Protein AF-D0NW78-F1 (afdb_monomer)

Foldseek 3Di:
DDDDALVLLVLLQVQLVVLVVCVVVVVPPPPDDSLVVSCVVSVHDSVSSVVSNVCCVVPNSVSSCDPPPPPDDPPPDPVVVVVVVVVVVVVVVVVVVVVPPDDDDD

Mean predicted aligned error: 15.48 Å

pLDDT: mean 79.52, std 13.97, range [49.81, 95.12]

Radius of gyration: 29.62 Å; Cα contacts (8 Å, |Δi|>4): 49; chains: 1; bounding box: 50×22×96 Å

Structure (mmCIF, N/CA/C/O backbone):
data_AF-D0NW78-F1
#
_entry.id   AF-D0NW78-F1
#
loop_
_atom_site.group_PDB
_atom_site.id
_atom_site.type_symbol
_atom_site.label_atom_id
_atom_site.label_alt_id
_atom_site.label_comp_id
_atom_site.label_asym_id
_atom_site.label_entity_id
_atom_site.label_seq_id
_atom_site.pdbx_PDB_ins_code
_atom_site.Cartn_x
_atom_site.Cartn_y
_atom_site.Cartn_z
_atom_site.occupancy
_atom_site.B_iso_or_equiv
_atom_site.auth_seq_id
_atom_site.auth_comp_id
_atom_site.auth_asym_id
_atom_site.auth_atom_id
_atom_site.pdbx_PDB_model_num
ATOM 1 N N . MET A 1 1 ? -4.305 -5.693 -13.544 1.00 50.19 1 MET A N 1
ATOM 2 C CA . MET A 1 1 ? -3.850 -5.010 -12.313 1.00 50.19 1 MET A CA 1
ATOM 3 C C . MET A 1 1 ? -3.104 -3.758 -12.741 1.00 50.19 1 MET A C 1
ATOM 5 O O . MET A 1 1 ? -2.092 -3.895 -13.415 1.00 50.19 1 MET A O 1
ATOM 9 N N . ALA A 1 2 ? -3.636 -2.565 -12.466 1.00 58.59 2 ALA A N 1
ATOM 10 C CA . ALA A 1 2 ? -2.949 -1.318 -12.805 1.00 58.59 2 ALA A CA 1
ATOM 11 C C . ALA A 1 2 ? -1.620 -1.248 -12.038 1.00 58.59 2 ALA A C 1
ATOM 13 O O . ALA A 1 2 ? -1.592 -1.461 -10.824 1.00 58.59 2 ALA A O 1
ATOM 14 N N . HIS A 1 3 ? -0.520 -1.003 -12.746 1.00 66.94 3 HIS A N 1
ATOM 15 C CA . HIS A 1 3 ? 0.788 -0.856 -12.125 1.00 66.94 3 HIS A CA 1
ATOM 16 C C . HIS A 1 3 ? 0.820 0.483 -11.381 1.00 66.94 3 HIS A C 1
ATOM 18 O O . HIS A 1 3 ? 0.819 1.537 -12.011 1.00 66.94 3 HIS A O 1
ATOM 24 N N . ARG A 1 4 ? 0.814 0.445 -10.045 1.00 79.12 4 ARG A N 1
ATOM 25 C CA . ARG A 1 4 ? 0.950 1.651 -9.219 1.00 79.12 4 ARG A CA 1
ATOM 26 C C . ARG A 1 4 ? 2.387 2.152 -9.254 1.00 79.12 4 ARG A C 1
ATOM 28 O O . ARG A 1 4 ? 3.329 1.355 -9.245 1.00 79.12 4 ARG A O 1
ATOM 35 N N . THR A 1 5 ? 2.536 3.464 -9.313 1.00 85.69 5 THR A N 1
ATOM 36 C CA . THR A 1 5 ? 3.829 4.147 -9.261 1.00 85.69 5 THR A CA 1
ATOM 37 C C . THR A 1 5 ? 4.516 3.892 -7.919 1.00 85.69 5 THR A C 1
ATOM 39 O O . THR A 1 5 ? 3.862 3.582 -6.920 1.00 85.69 5 THR A O 1
ATOM 42 N N . SER A 1 6 ? 5.842 4.032 -7.879 1.00 85.38 6 SER A N 1
ATOM 43 C CA . SER A 1 6 ? 6.621 3.933 -6.638 1.00 85.38 6 SER A CA 1
ATOM 44 C C . SER A 1 6 ? 6.077 4.896 -5.577 1.00 85.38 6 SER A C 1
ATOM 46 O O . SER A 1 6 ? 5.848 4.502 -4.439 1.00 85.38 6 SER A O 1
ATOM 48 N N . GLN A 1 7 ? 5.736 6.121 -5.9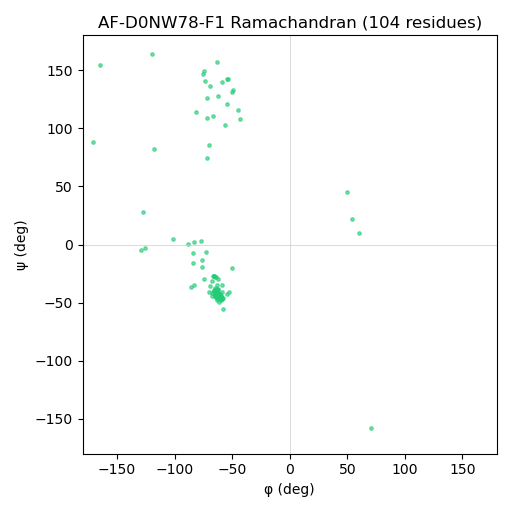86 1.00 86.69 7 GLN A N 1
ATOM 49 C CA . GLN A 1 7 ? 5.178 7.154 -5.114 1.00 86.69 7 GLN A CA 1
ATOM 50 C C . GLN A 1 7 ? 3.828 6.761 -4.491 1.00 86.69 7 GLN A C 1
ATOM 52 O O . GLN A 1 7 ? 3.620 6.968 -3.299 1.00 86.69 7 GLN A O 1
ATOM 57 N N . GLU A 1 8 ? 2.916 6.153 -5.255 1.00 90.00 8 GLU A N 1
ATOM 58 C CA . GLU A 1 8 ? 1.638 5.673 -4.707 1.00 90.00 8 GLU A CA 1
ATOM 59 C C . GLU A 1 8 ? 1.841 4.549 -3.684 1.00 90.00 8 GLU A C 1
ATOM 61 O O . GLU A 1 8 ? 1.161 4.508 -2.658 1.00 90.00 8 GLU A O 1
ATOM 66 N N . LYS A 1 9 ? 2.789 3.637 -3.935 1.00 91.88 9 LYS A N 1
ATOM 67 C CA . LYS A 1 9 ? 3.108 2.560 -2.988 1.00 91.88 9 LYS A CA 1
ATOM 68 C C . LYS A 1 9 ? 3.709 3.116 -1.695 1.00 91.88 9 LYS A C 1
ATOM 70 O O . LYS A 1 9 ? 3.319 2.680 -0.615 1.00 91.88 9 LYS A O 1
ATOM 75 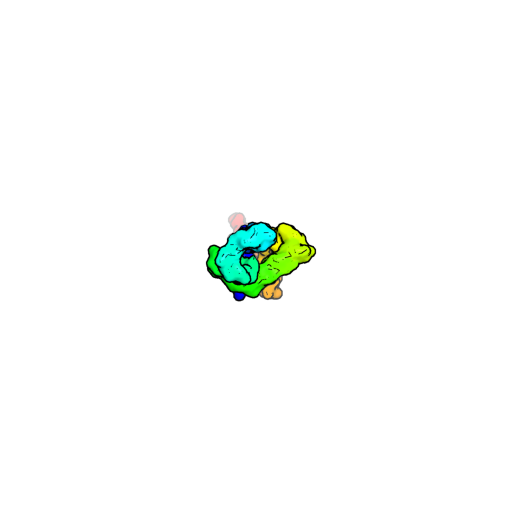N N . LEU A 1 10 ? 4.594 4.107 -1.799 1.00 92.12 10 LEU A N 1
ATOM 76 C CA . LEU A 1 10 ? 5.152 4.820 -0.647 1.00 92.12 10 LEU A CA 1
ATOM 77 C C . LEU A 1 10 ? 4.062 5.497 0.180 1.00 92.12 10 LEU A C 1
ATOM 79 O O . LEU A 1 10 ? 4.035 5.368 1.403 1.00 92.12 10 LEU A O 1
ATOM 83 N N . LEU A 1 11 ? 3.113 6.162 -0.482 1.00 93.88 11 LEU A N 1
ATOM 84 C CA . LEU A 1 11 ? 1.992 6.810 0.193 1.00 93.88 11 LEU A CA 1
ATOM 85 C C . LEU A 1 11 ? 1.159 5.805 1.005 1.00 93.88 11 LEU A C 1
ATOM 87 O O . LEU A 1 11 ? 0.798 6.092 2.147 1.00 93.88 11 LEU A O 1
ATOM 91 N N . ILE A 1 12 ? 0.921 4.605 0.464 1.00 95.00 12 ILE A N 1
ATOM 92 C CA . ILE A 1 12 ? 0.256 3.507 1.186 1.00 95.00 12 ILE A CA 1
ATOM 93 C C . ILE A 1 12 ? 1.047 3.114 2.442 1.00 95.00 12 ILE A C 1
ATOM 95 O O . ILE A 1 12 ? 0.453 2.953 3.510 1.00 95.00 12 ILE A O 1
ATOM 99 N N . VAL A 1 13 ? 2.373 2.978 2.347 1.00 94.88 13 VAL A N 1
ATOM 100 C CA . VAL A 1 13 ? 3.230 2.630 3.495 1.00 94.88 13 VAL A CA 1
ATOM 101 C C . VAL A 1 13 ? 3.205 3.723 4.564 1.00 94.88 13 VAL A C 1
ATOM 103 O O . VAL A 1 13 ? 3.048 3.421 5.750 1.00 94.88 13 VAL A O 1
ATOM 106 N N . HIS A 1 14 ? 3.313 4.992 4.169 1.00 95.06 14 HIS A N 1
ATOM 107 C CA . HIS A 1 14 ? 3.256 6.120 5.098 1.00 95.06 14 HIS A CA 1
ATOM 108 C C . HIS A 1 14 ? 1.900 6.216 5.800 1.00 95.06 14 HIS A C 1
ATOM 110 O O . HIS A 1 14 ? 1.859 6.325 7.027 1.00 95.06 14 HIS A O 1
ATOM 116 N N . ALA A 1 15 ? 0.800 6.090 5.055 1.00 95.12 15 ALA A N 1
ATOM 117 C CA . ALA A 1 15 ? -0.544 6.062 5.623 1.00 95.12 15 ALA A CA 1
ATOM 118 C C . ALA A 1 15 ? -0.714 4.887 6.598 1.00 95.12 15 ALA A C 1
ATOM 120 O O . ALA A 1 15 ? -1.242 5.054 7.698 1.00 95.12 15 ALA A O 1
ATOM 121 N N . HIS A 1 16 ? -0.207 3.703 6.241 1.00 94.81 16 HIS A N 1
ATOM 122 C CA . HIS A 1 16 ? -0.245 2.538 7.117 1.00 94.81 16 HIS A CA 1
ATOM 123 C C . HIS A 1 16 ? 0.505 2.781 8.432 1.00 94.81 16 HIS A C 1
ATOM 125 O O . HIS A 1 16 ? -0.034 2.499 9.502 1.00 94.81 16 HIS A O 1
ATOM 131 N N . ARG A 1 17 ? 1.713 3.357 8.376 1.00 94.44 17 ARG A N 1
ATOM 132 C CA . ARG A 1 17 ? 2.497 3.721 9.568 1.00 94.44 17 ARG A CA 1
ATOM 133 C C . ARG A 1 17 ? 1.777 4.739 10.447 1.00 94.44 17 ARG A C 1
ATOM 135 O O . ARG A 1 17 ? 1.744 4.557 11.663 1.00 94.44 17 ARG A O 1
ATOM 142 N N . TYR A 1 18 ? 1.187 5.766 9.839 1.00 93.69 18 TYR A N 1
ATOM 143 C CA . TYR A 1 18 ? 0.416 6.784 10.548 1.00 93.69 18 TYR A CA 1
ATOM 144 C C . TYR A 1 18 ? -0.746 6.159 11.329 1.00 93.69 18 TYR A C 1
ATOM 146 O O . TYR A 1 18 ? -0.811 6.283 12.551 1.00 93.69 18 TYR A O 1
ATOM 154 N N . PHE A 1 19 ? -1.611 5.398 10.654 1.00 91.94 19 PHE A N 1
ATOM 155 C CA . PHE A 1 19 ? -2.771 4.783 11.302 1.00 91.94 19 PHE A CA 1
ATOM 156 C C . PHE A 1 19 ? -2.392 3.705 12.320 1.00 91.94 19 PHE A C 1
ATOM 158 O O . PHE A 1 19 ? -3.129 3.476 13.279 1.00 91.94 19 PHE A O 1
ATOM 165 N N . LEU A 1 20 ? -1.242 3.051 12.149 1.00 91.62 20 LEU A N 1
ATOM 166 C CA . LEU A 1 20 ? -0.716 2.103 13.125 1.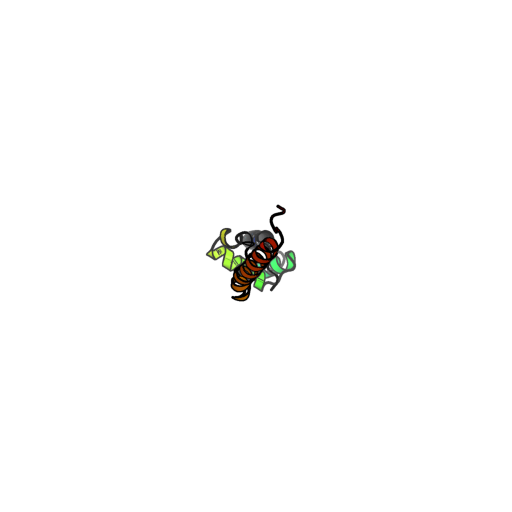00 91.62 20 LEU A CA 1
ATOM 167 C C . LEU A 1 20 ? -0.238 2.817 14.400 1.00 91.62 20 LEU A C 1
ATOM 169 O O . LEU A 1 20 ? -0.511 2.339 15.501 1.00 91.62 20 LEU A O 1
ATOM 173 N N . ALA A 1 21 ? 0.423 3.971 14.272 1.00 91.50 21 ALA A N 1
ATOM 174 C CA . ALA A 1 21 ? 0.785 4.812 15.414 1.00 91.50 21 ALA A CA 1
ATOM 175 C C . ALA A 1 21 ? -0.460 5.365 16.128 1.00 91.50 21 ALA A C 1
ATOM 177 O O . ALA A 1 21 ? -0.552 5.294 17.352 1.00 91.50 21 ALA A O 1
ATOM 178 N N . GLU A 1 22 ? -1.452 5.823 15.366 1.00 89.38 22 GLU A N 1
ATOM 179 C CA . GLU A 1 22 ? -2.724 6.316 15.897 1.00 89.38 22 GLU A CA 1
ATOM 180 C C . GLU A 1 22 ? -3.495 5.219 16.661 1.00 89.38 22 GLU A C 1
ATOM 182 O O . GLU A 1 22 ? -3.989 5.443 17.769 1.00 89.38 22 GLU A O 1
ATOM 187 N N . ALA A 1 23 ? -3.530 3.993 16.123 1.00 86.56 23 ALA A N 1
ATOM 188 C CA . ALA A 1 23 ? -4.139 2.842 16.788 1.00 86.56 23 ALA A CA 1
ATOM 189 C C . ALA A 1 23 ? -3.430 2.489 18.107 1.00 86.56 23 ALA A C 1
ATOM 191 O O . ALA A 1 23 ? -4.094 2.184 19.099 1.00 86.56 23 ALA A O 1
ATOM 192 N N . ARG A 1 24 ? -2.092 2.582 18.156 1.00 86.25 24 ARG A N 1
ATOM 193 C CA . ARG A 1 24 ? -1.311 2.376 19.392 1.00 86.25 24 ARG A CA 1
ATOM 194 C C . ARG A 1 24 ? -1.638 3.408 20.467 1.00 86.25 24 ARG A C 1
ATOM 196 O O . ARG A 1 24 ? -1.674 3.062 21.642 1.00 86.25 24 ARG A O 1
ATOM 203 N N . GLN A 1 25 ? -1.919 4.646 20.069 1.00 86.75 25 GLN A N 1
ATOM 204 C CA . GLN A 1 25 ? -2.316 5.723 20.979 1.00 86.75 25 GLN A CA 1
ATOM 205 C C . GLN A 1 25 ? -3.784 5.618 21.428 1.00 86.75 25 GLN A C 1
ATOM 207 O O . GLN A 1 25 ? -4.258 6.482 22.158 1.00 86.75 25 GLN A O 1
ATOM 212 N N . ARG A 1 26 ? -4.513 4.565 21.012 1.00 77.00 26 ARG A N 1
ATOM 213 C CA . ARG A 1 26 ? -5.958 4.376 21.249 1.00 77.00 26 ARG A CA 1
ATOM 214 C C . ARG A 1 26 ? -6.812 5.557 20.781 1.00 77.00 26 ARG A C 1
ATOM 216 O O . ARG A 1 26 ? -7.953 5.702 21.202 1.00 77.00 26 ARG A O 1
ATOM 223 N N . LEU A 1 27 ? -6.280 6.357 19.862 1.00 74.81 27 LEU A N 1
ATOM 224 C CA . LEU A 1 27 ? -6.983 7.475 19.246 1.00 74.81 27 LEU A CA 1
ATOM 225 C C . LEU A 1 27 ? -7.868 7.017 18.086 1.00 74.81 27 LEU A C 1
ATOM 227 O O . LEU A 1 27 ? -8.486 7.854 17.442 1.00 74.81 27 LEU A O 1
ATOM 231 N N . SER A 1 28 ? -7.936 5.706 17.814 1.00 70.00 28 SER A N 1
ATOM 232 C CA . SER A 1 28 ? -8.759 5.179 16.732 1.00 70.00 28 SER A CA 1
ATOM 233 C C . SER A 1 28 ? -10.243 5.390 17.049 1.00 70.00 28 SER A C 1
ATOM 235 O O . SER A 1 28 ? -10.778 4.705 17.922 1.00 70.00 28 SER A O 1
ATOM 237 N N . PRO A 1 29 ? -10.939 6.278 16.318 1.00 67.81 29 PRO A N 1
ATOM 238 C CA . PRO A 1 29 ? -12.302 6.666 16.666 1.00 67.81 29 PRO A CA 1
ATOM 239 C C . PRO A 1 29 ? -13.343 5.598 16.300 1.00 67.81 29 PRO A C 1
ATOM 241 O O . PRO A 1 29 ? -14.487 5.682 16.729 1.00 67.81 29 PRO A O 1
ATOM 244 N N . LEU A 1 30 ? -12.969 4.600 15.489 1.00 70.31 30 LEU A N 1
ATOM 245 C CA . LEU A 1 30 ? -13.910 3.665 14.859 1.00 70.31 30 LEU A CA 1
ATOM 246 C C . LEU A 1 30 ? -13.604 2.184 15.127 1.00 70.31 30 LEU A C 1
ATOM 248 O O . LEU A 1 30 ? -14.330 1.330 14.628 1.00 70.31 30 LEU A O 1
ATOM 252 N N . GLY A 1 31 ? -12.511 1.851 15.828 1.00 70.12 31 GLY A N 1
ATOM 253 C CA . GLY A 1 31 ? -12.106 0.455 16.078 1.00 70.12 31 GLY A CA 1
ATOM 254 C C . GLY A 1 31 ? -11.816 -0.379 14.816 1.00 70.12 31 GLY A C 1
ATOM 255 O O . GLY A 1 31 ? -11.662 -1.595 14.899 1.00 70.12 31 GLY A O 1
ATOM 256 N N . ARG A 1 32 ? -11.750 0.257 13.638 1.00 80.00 32 ARG A N 1
ATOM 257 C CA . ARG A 1 32 ? -11.525 -0.404 12.344 1.00 80.00 32 ARG A CA 1
ATOM 258 C C . ARG A 1 32 ? -10.075 -0.847 12.192 1.00 80.00 32 ARG A C 1
ATOM 260 O O . ARG A 1 32 ? -9.149 -0.178 12.657 1.00 80.00 32 ARG A O 1
ATOM 267 N N . ALA A 1 33 ? -9.871 -1.939 11.457 1.00 88.50 33 ALA A N 1
ATOM 268 C CA . ALA A 1 33 ? -8.539 -2.427 11.129 1.00 88.50 33 ALA A CA 1
ATOM 269 C C . ALA A 1 33 ? -7.734 -1.364 10.359 1.00 88.50 33 ALA A C 1
ATOM 271 O O . ALA A 1 33 ? -8.243 -0.709 9.450 1.00 88.50 33 ALA A O 1
ATOM 272 N N . VAL A 1 34 ? -6.441 -1.232 10.676 1.00 91.12 34 VAL A N 1
ATOM 273 C CA . VAL A 1 34 ? -5.534 -0.243 10.056 1.00 91.12 34 VAL A CA 1
ATOM 274 C C . VAL A 1 34 ? -5.559 -0.326 8.524 1.00 91.12 34 VAL A C 1
ATOM 276 O O . VAL A 1 34 ? -5.580 0.697 7.849 1.00 91.12 34 VAL A O 1
ATOM 279 N N . ARG A 1 35 ? -5.599 -1.541 7.961 1.00 92.06 35 ARG A N 1
ATOM 280 C CA . ARG A 1 35 ? -5.624 -1.757 6.503 1.00 92.06 35 ARG A CA 1
ATOM 281 C C . ARG A 1 35 ? -6.892 -1.217 5.844 1.00 92.06 35 ARG A C 1
ATOM 283 O O . ARG A 1 35 ? -6.780 -0.555 4.818 1.00 92.06 35 ARG A O 1
ATOM 290 N N . GLN A 1 36 ? -8.052 -1.435 6.460 1.00 92.69 36 GLN A N 1
ATOM 291 C CA . GLN A 1 36 ? -9.330 -0.915 5.977 1.00 92.69 36 GLN A CA 1
ATOM 292 C C . GLN A 1 36 ? -9.327 0.617 5.954 1.00 92.69 36 GLN A C 1
ATOM 294 O O . GLN A 1 36 ? -9.725 1.231 4.972 1.00 92.69 36 GLN A O 1
ATOM 299 N N . ARG A 1 37 ? -8.785 1.248 7.000 1.00 92.81 37 ARG A N 1
ATOM 300 C CA . ARG A 1 37 ? -8.685 2.712 7.078 1.00 92.81 37 ARG A CA 1
ATOM 301 C C . ARG A 1 37 ? -7.791 3.298 5.985 1.00 92.81 37 ARG A C 1
ATOM 303 O O . ARG A 1 37 ? -8.134 4.317 5.397 1.00 92.81 37 ARG A O 1
ATOM 310 N N . VAL A 1 38 ? -6.665 2.647 5.688 1.00 93.75 38 VAL A N 1
ATOM 311 C CA . VAL A 1 38 ? -5.782 3.047 4.577 1.00 93.75 38 VAL A CA 1
ATOM 312 C C . VAL A 1 38 ? -6.494 2.887 3.234 1.00 93.75 38 VAL A C 1
ATOM 314 O O . VAL A 1 38 ? -6.413 3.777 2.392 1.00 93.75 38 VAL A O 1
ATOM 317 N N . ALA A 1 39 ? -7.195 1.767 3.044 1.00 94.31 39 ALA A N 1
ATOM 318 C CA . ALA A 1 39 ? -7.948 1.473 1.831 1.00 94.31 39 ALA A CA 1
ATOM 319 C C . ALA A 1 39 ? -9.035 2.525 1.563 1.00 94.31 39 ALA A C 1
ATOM 321 O O . ALA A 1 39 ? -9.092 3.081 0.468 1.00 94.31 39 ALA A O 1
ATOM 322 N N . GLU A 1 40 ? -9.823 2.864 2.585 1.00 93.12 40 GLU A N 1
ATOM 323 C CA . GLU A 1 40 ? -10.839 3.920 2.527 1.00 93.12 40 GLU A CA 1
ATOM 324 C C . GLU A 1 40 ? -10.211 5.300 2.269 1.00 93.12 40 GLU A C 1
ATOM 326 O O . GLU A 1 40 ? -10.669 6.030 1.395 1.00 93.12 40 GLU A O 1
ATOM 331 N N . CYS A 1 41 ? -9.128 5.645 2.977 1.00 92.50 41 CYS A N 1
ATOM 332 C CA . CYS A 1 41 ? -8.478 6.956 2.876 1.00 92.50 41 CYS A CA 1
ATOM 333 C C . CYS A 1 41 ? -7.855 7.220 1.497 1.00 92.50 41 CYS A C 1
ATOM 335 O O . CYS A 1 41 ? -7.911 8.345 1.005 1.00 92.50 41 CYS A O 1
ATOM 337 N N . LEU A 1 42 ? -7.267 6.197 0.873 1.00 93.75 42 LEU A N 1
ATOM 338 C CA . LEU A 1 42 ? -6.588 6.317 -0.422 1.00 93.75 42 LEU A CA 1
ATOM 339 C C . LEU A 1 42 ? -7.436 5.809 -1.600 1.00 93.75 42 LEU A C 1
ATOM 341 O O . LEU A 1 42 ? -6.934 5.760 -2.722 1.00 93.75 42 LEU A O 1
ATOM 345 N N . ALA A 1 43 ? -8.692 5.416 -1.359 1.00 94.75 43 ALA A N 1
ATOM 346 C CA . ALA A 1 43 ? -9.581 4.801 -2.349 1.00 94.75 43 ALA A CA 1
ATOM 347 C C . ALA A 1 43 ? -8.920 3.625 -3.105 1.00 94.75 43 ALA A C 1
ATOM 349 O O . ALA A 1 43 ? -8.994 3.504 -4.331 1.00 94.75 43 ALA A O 1
ATOM 350 N N . VAL A 1 44 ? -8.243 2.749 -2.359 1.00 93.19 44 VAL A N 1
ATOM 351 C CA . VAL A 1 44 ? -7.585 1.538 -2.872 1.00 93.19 44 VAL A CA 1
ATOM 352 C C . VAL A 1 44 ? -8.173 0.286 -2.230 1.00 93.19 44 VAL A C 1
ATOM 354 O O . VAL A 1 44 ? -8.835 0.358 -1.203 1.00 93.19 44 VAL A O 1
ATOM 357 N N . SER A 1 45 ? -7.927 -0.890 -2.811 1.00 93.75 45 SER A N 1
ATOM 358 C CA . SER A 1 45 ? -8.363 -2.147 -2.197 1.00 93.75 45 SER A CA 1
ATOM 359 C C . SER A 1 45 ? -7.484 -2.542 -1.007 1.00 93.75 45 SER A C 1
ATOM 361 O O . SER A 1 45 ? -6.267 -2.346 -1.019 1.00 93.75 45 SER A O 1
ATOM 363 N N . GLU A 1 46 ? -8.082 -3.184 -0.001 1.00 94.06 46 GLU A N 1
ATOM 364 C CA . GLU A 1 46 ? -7.346 -3.709 1.159 1.00 94.06 46 GLU A CA 1
ATOM 365 C C . GLU A 1 46 ? -6.268 -4.730 0.774 1.00 94.06 46 GLU A C 1
ATOM 367 O O . GLU A 1 46 ? -5.189 -4.751 1.368 1.00 94.06 46 GLU A O 1
ATOM 372 N N . ASP A 1 47 ? -6.523 -5.542 -0.254 1.00 94.12 47 ASP A N 1
ATOM 373 C CA . ASP A 1 47 ? -5.552 -6.503 -0.787 1.00 94.12 47 ASP A CA 1
ATOM 374 C C . ASP A 1 47 ? -4.306 -5.808 -1.366 1.00 94.12 47 ASP A C 1
ATOM 376 O O . ASP A 1 47 ? -3.174 -6.260 -1.179 1.00 94.12 47 ASP A O 1
ATOM 380 N N . LEU A 1 48 ? -4.481 -4.658 -2.028 1.00 92.19 48 LEU A N 1
ATOM 381 C CA . LEU A 1 48 ? -3.348 -3.862 -2.497 1.00 92.19 48 LEU A CA 1
ATOM 382 C C . LEU A 1 48 ? -2.526 -3.336 -1.316 1.00 92.19 48 LEU A C 1
ATOM 384 O O . LEU A 1 48 ? -1.302 -3.455 -1.337 1.00 92.19 48 LEU A O 1
ATOM 388 N N . VAL A 1 49 ? -3.188 -2.818 -0.278 1.00 94.25 49 VAL A N 1
ATOM 389 C CA . VAL A 1 49 ? -2.516 -2.359 0.946 1.00 94.25 49 VAL A CA 1
ATOM 390 C C . VAL A 1 49 ? -1.729 -3.502 1.583 1.00 94.25 49 VAL A C 1
ATOM 392 O O . VAL A 1 49 ? -0.554 -3.332 1.902 1.00 94.25 49 VAL A O 1
ATOM 395 N N . ALA A 1 50 ? -2.337 -4.683 1.719 1.00 94.50 50 ALA A N 1
ATOM 396 C CA . ALA A 1 50 ? -1.686 -5.853 2.299 1.00 94.50 50 ALA A CA 1
ATOM 397 C C . ALA A 1 50 ? -0.428 -6.260 1.518 1.00 94.50 50 ALA A C 1
ATOM 399 O O . ALA A 1 50 ? 0.623 -6.460 2.125 1.00 94.50 50 ALA A O 1
ATOM 400 N N . ARG A 1 51 ? -0.507 -6.331 0.183 1.00 92.62 51 ARG A N 1
ATOM 401 C CA . ARG A 1 51 ? 0.641 -6.685 -0.665 1.00 92.62 51 ARG A CA 1
ATOM 402 C C . ARG A 1 51 ? 1.759 -5.650 -0.606 1.00 92.62 51 ARG A C 1
ATOM 404 O O . ARG A 1 51 ? 2.916 -6.036 -0.481 1.00 92.62 51 ARG A O 1
ATOM 411 N N . VAL A 1 52 ? 1.430 -4.358 -0.670 1.00 92.69 52 VAL A N 1
ATOM 412 C CA . VAL A 1 52 ? 2.429 -3.276 -0.613 1.00 92.69 52 VAL A CA 1
ATOM 413 C C . VAL A 1 52 ? 3.135 -3.259 0.740 1.00 92.69 52 VAL A C 1
ATOM 415 O O . VAL A 1 52 ? 4.360 -3.211 0.783 1.00 92.69 52 VAL A O 1
ATOM 418 N N . VAL A 1 53 ? 2.388 -3.373 1.840 1.00 93.31 53 VAL A N 1
ATOM 419 C CA . VAL A 1 53 ? 2.968 -3.421 3.190 1.00 93.31 53 VAL A CA 1
ATOM 420 C C . VAL A 1 53 ? 3.813 -4.682 3.388 1.00 93.31 53 VAL A C 1
ATOM 422 O O . VAL A 1 53 ? 4.889 -4.605 3.972 1.00 93.31 53 VAL A O 1
ATOM 425 N N . ALA A 1 54 ? 3.376 -5.837 2.879 1.00 92.88 54 ALA A N 1
ATOM 426 C CA . ALA A 1 54 ? 4.157 -7.071 2.955 1.00 92.88 54 ALA A CA 1
ATOM 427 C C . ALA A 1 54 ? 5.471 -6.976 2.162 1.00 92.88 54 ALA A C 1
ATOM 429 O O . ALA A 1 54 ? 6.520 -7.355 2.679 1.00 92.88 54 ALA A O 1
ATOM 430 N N . ALA A 1 55 ? 5.424 -6.436 0.939 1.00 90.88 55 ALA A N 1
ATOM 431 C CA . ALA A 1 55 ? 6.615 -6.196 0.125 1.00 90.88 55 ALA A CA 1
ATOM 432 C C . ALA A 1 55 ? 7.581 -5.236 0.834 1.00 90.88 55 ALA A C 1
ATOM 434 O O . ALA A 1 55 ? 8.764 -5.537 0.978 1.00 90.88 55 ALA A O 1
ATOM 435 N N . TYR A 1 56 ? 7.049 -4.141 1.377 1.00 91.12 56 TYR A N 1
ATOM 436 C CA . TYR A 1 56 ? 7.822 -3.166 2.132 1.00 91.12 56 TYR A CA 1
ATOM 437 C C . TYR A 1 56 ? 8.489 -3.759 3.378 1.00 91.12 56 TYR A C 1
ATOM 439 O O . TYR A 1 56 ? 9.671 -3.541 3.618 1.00 91.12 56 TYR A O 1
ATOM 447 N N . ASN A 1 57 ? 7.766 -4.556 4.164 1.00 90.69 57 ASN A N 1
ATOM 448 C CA . ASN A 1 57 ? 8.328 -5.180 5.363 1.00 90.69 57 ASN A CA 1
ATOM 449 C C . ASN A 1 57 ? 9.435 -6.193 5.040 1.00 90.69 57 ASN A C 1
ATOM 451 O O . ASN A 1 57 ? 10.299 -6.438 5.878 1.00 90.69 57 ASN A O 1
ATOM 455 N N . LYS A 1 58 ? 9.401 -6.797 3.848 1.00 89.25 58 LYS A N 1
ATOM 456 C CA . LYS A 1 58 ? 10.379 -7.799 3.419 1.00 89.25 58 LYS A CA 1
ATOM 457 C C . LYS A 1 58 ? 11.634 -7.180 2.798 1.00 89.25 58 LYS A C 1
ATOM 459 O O . LYS A 1 58 ? 12.721 -7.717 2.985 1.00 89.25 58 LYS A O 1
ATOM 464 N N . HIS A 1 59 ? 11.481 -6.084 2.058 1.00 85.56 59 HIS A N 1
ATOM 465 C CA . HIS A 1 59 ? 12.530 -5.556 1.179 1.00 85.56 59 HIS A CA 1
ATOM 466 C C . HIS A 1 59 ? 12.821 -4.054 1.369 1.00 85.56 59 HIS A C 1
ATOM 468 O O . HIS A 1 59 ? 13.772 -3.532 0.793 1.00 85.56 59 HIS A O 1
ATOM 474 N N . GLY A 1 60 ? 12.054 -3.356 2.208 1.00 84.25 60 GLY A N 1
ATOM 475 C CA . GLY A 1 60 ? 12.188 -1.919 2.441 1.00 84.25 60 GLY A CA 1
ATOM 476 C C . GLY A 1 60 ? 11.744 -1.066 1.249 1.00 84.25 60 GLY A C 1
ATOM 477 O O . GLY A 1 60 ? 10.962 -1.499 0.403 1.00 84.25 60 GLY A O 1
ATOM 478 N N . GLU A 1 61 ? 12.249 0.169 1.193 1.00 79.44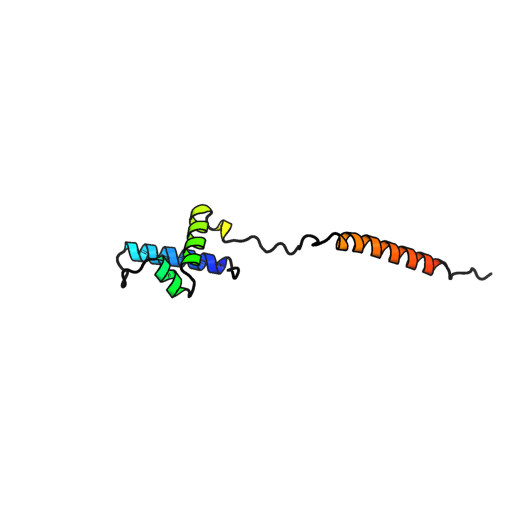 61 GLU A N 1
ATOM 479 C CA . GLU A 1 61 ? 11.930 1.143 0.132 1.00 79.44 61 GLU A CA 1
ATOM 480 C C . GLU A 1 61 ? 12.438 0.701 -1.255 1.00 79.44 61 GLU A C 1
ATOM 482 O O . GLU A 1 61 ? 11.841 1.037 -2.277 1.00 79.44 61 GLU A O 1
ATOM 487 N N . ALA A 1 62 ? 13.510 -0.099 -1.295 1.00 72.88 62 ALA A N 1
ATOM 488 C CA . ALA A 1 62 ? 14.206 -0.488 -2.524 1.00 72.88 62 ALA A CA 1
ATOM 489 C C . ALA A 1 62 ? 13.334 -1.289 -3.509 1.00 72.88 62 ALA A C 1
ATOM 491 O O . ALA A 1 62 ? 13.513 -1.182 -4.716 1.00 72.88 62 ALA A O 1
ATOM 492 N N . ASP A 1 63 ? 12.363 -2.056 -3.009 1.00 70.75 63 ASP A N 1
ATOM 493 C CA . ASP A 1 63 ? 11.423 -2.829 -3.837 1.00 70.75 63 ASP A CA 1
ATOM 494 C C . ASP A 1 63 ? 10.222 -1.998 -4.318 1.00 70.75 63 ASP A C 1
ATOM 496 O O . ASP A 1 63 ? 9.480 -2.396 -5.226 1.00 70.75 63 ASP A O 1
ATOM 500 N N . LEU A 1 64 ? 9.988 -0.843 -3.690 1.00 69.75 64 LEU A N 1
ATOM 501 C CA . LEU A 1 64 ? 8.948 0.093 -4.104 1.00 69.75 64 LEU A CA 1
ATOM 502 C C . LEU A 1 64 ? 9.452 0.991 -5.230 1.00 69.75 64 LEU A C 1
ATOM 504 O O . LEU A 1 64 ? 8.680 1.289 -6.145 1.00 69.75 64 LEU A O 1
ATOM 508 N N . GLU A 1 65 ? 10.739 1.344 -5.198 1.00 67.12 65 GLU A N 1
ATOM 509 C CA . GLU A 1 65 ? 11.482 1.947 -6.301 1.00 67.12 65 GLU A CA 1
ATOM 510 C C . GLU A 1 65 ? 11.739 0.911 -7.398 1.00 67.12 65 GLU A C 1
ATOM 512 O O . GLU A 1 65 ? 12.840 0.404 -7.588 1.00 67.12 65 GLU A O 1
ATOM 517 N N . ALA A 1 66 ? 10.690 0.581 -8.156 1.00 66.00 66 ALA A N 1
ATOM 518 C CA . ALA A 1 66 ? 10.876 -0.160 -9.394 1.00 66.00 66 ALA A CA 1
ATOM 519 C C . ALA A 1 66 ? 11.972 0.541 -10.222 1.00 66.00 66 ALA A C 1
ATOM 521 O O . ALA A 1 66 ? 11.890 1.765 -10.393 1.00 66.00 66 ALA A O 1
ATOM 522 N N . PRO A 1 67 ? 12.976 -0.190 -10.749 1.00 58.84 67 PRO A N 1
ATOM 523 C CA . PRO A 1 67 ? 13.978 0.423 -11.605 1.00 58.84 67 PRO A CA 1
ATOM 524 C C . PRO A 1 67 ? 13.252 1.145 -12.745 1.00 58.84 67 PRO A C 1
ATOM 526 O O . PRO A 1 67 ? 12.227 0.630 -13.221 1.00 58.84 67 PRO A O 1
ATOM 529 N N . PRO A 1 68 ? 13.736 2.325 -13.189 1.00 57.00 68 PRO A N 1
ATOM 530 C CA . PRO A 1 68 ? 13.133 3.016 -14.316 1.00 57.00 68 PRO A CA 1
ATOM 531 C C . PRO A 1 68 ? 12.981 2.000 -15.435 1.00 57.00 68 PRO A C 1
ATOM 533 O O . PRO A 1 68 ? 13.906 1.224 -15.689 1.00 57.00 68 PRO A O 1
ATOM 536 N N . SER A 1 69 ? 11.798 1.960 -16.051 1.00 58.41 69 SER A N 1
ATOM 537 C CA . SER A 1 69 ? 11.519 1.074 -17.174 1.00 58.41 69 SER A CA 1
ATOM 538 C C . SER A 1 69 ? 12.718 1.128 -18.112 1.00 58.41 69 SER A C 1
ATOM 540 O O . SER A 1 69 ? 12.937 2.169 -18.739 1.00 58.41 69 SER A O 1
ATOM 542 N N . LYS A 1 70 ? 13.525 0.056 -18.177 1.00 57.81 70 LYS A N 1
ATOM 543 C CA . LYS A 1 70 ? 14.525 -0.080 -19.231 1.00 57.81 70 LYS A CA 1
ATOM 544 C C . LYS A 1 70 ? 13.718 0.037 -20.517 1.00 57.81 70 LYS A C 1
ATOM 546 O O . LYS A 1 70 ? 12.975 -0.876 -20.871 1.00 57.81 70 LYS A O 1
ATOM 551 N N . ARG A 1 71 ? 13.776 1.203 -21.168 1.00 58.34 71 ARG A N 1
ATOM 552 C CA . ARG A 1 71 ? 13.240 1.395 -22.513 1.00 58.34 71 ARG A CA 1
ATOM 553 C C . ARG A 1 71 ? 14.157 0.613 -23.430 1.00 58.34 71 ARG A C 1
ATOM 555 O O . ARG A 1 71 ? 15.147 1.109 -23.940 1.00 58.34 71 ARG A O 1
ATOM 562 N N . GLY A 1 72 ? 13.824 -0.654 -23.539 1.00 56.94 72 GLY A N 1
ATOM 563 C CA . GLY A 1 72 ? 14.449 -1.626 -24.395 1.00 56.94 72 GLY A CA 1
ATOM 564 C C . GLY A 1 72 ? 13.553 -2.836 -24.311 1.00 56.94 72 GLY A C 1
ATOM 565 O O . GLY A 1 72 ? 13.738 -3.677 -23.439 1.00 56.94 72 GLY A O 1
ATOM 566 N N . CYS A 1 73 ? 12.534 -2.889 -25.174 1.00 59.12 73 CYS A N 1
ATOM 567 C CA . CYS A 1 73 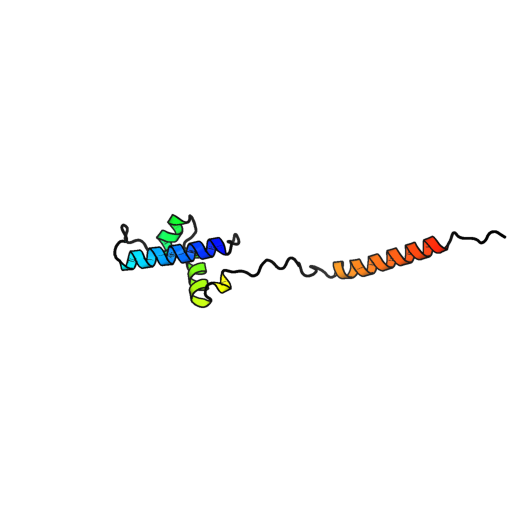? 12.000 -4.193 -25.535 1.00 59.12 73 CYS A CA 1
ATOM 568 C C . CYS A 1 73 ? 13.203 -4.995 -26.041 1.00 59.12 73 CYS A C 1
ATOM 570 O O . CYS A 1 73 ? 13.833 -4.547 -27.003 1.00 59.12 73 CYS A O 1
ATOM 572 N N . PRO A 1 74 ? 13.539 -6.144 -25.436 1.00 62.78 74 PRO A N 1
ATOM 573 C CA . PRO A 1 74 ? 14.339 -7.118 -26.154 1.00 62.78 74 PRO A CA 1
ATOM 574 C C . PRO A 1 74 ? 13.619 -7.393 -27.486 1.00 62.78 74 PRO A C 1
ATOM 576 O O . PRO A 1 74 ? 12.377 -7.388 -27.491 1.00 62.78 74 PRO A O 1
ATOM 579 N N . PRO A 1 75 ? 14.341 -7.585 -28.603 1.00 59.94 75 PRO A N 1
ATOM 580 C CA . PRO A 1 75 ? 13.739 -7.937 -29.881 1.00 59.94 75 PRO A CA 1
ATOM 581 C C . PR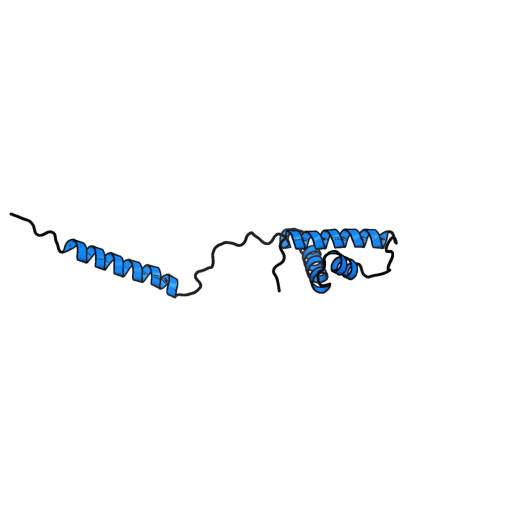O A 1 75 ? 12.693 -9.031 -29.679 1.00 59.94 75 PRO A C 1
ATOM 583 O O . PRO A 1 75 ? 13.002 -10.124 -29.212 1.00 59.94 75 PRO A O 1
ATOM 586 N N . ARG A 1 76 ? 11.422 -8.723 -29.958 1.00 63.75 76 ARG A N 1
ATOM 587 C CA . ARG A 1 76 ? 10.310 -9.641 -29.654 1.00 63.75 76 ARG A CA 1
ATOM 588 C C . ARG A 1 76 ? 10.259 -10.853 -30.584 1.00 63.75 76 ARG A C 1
ATOM 590 O O . ARG A 1 76 ? 9.427 -11.727 -30.374 1.00 63.75 76 ARG A O 1
ATOM 597 N N . SER A 1 77 ? 11.093 -10.906 -31.621 1.00 68.50 77 SER A N 1
ATOM 598 C CA . SER A 1 77 ? 11.070 -12.012 -32.574 1.00 68.50 77 SER A CA 1
ATOM 599 C C . SER A 1 77 ? 12.322 -12.058 -33.443 1.00 68.50 77 SER A C 1
ATOM 601 O O . SER A 1 77 ? 12.896 -11.015 -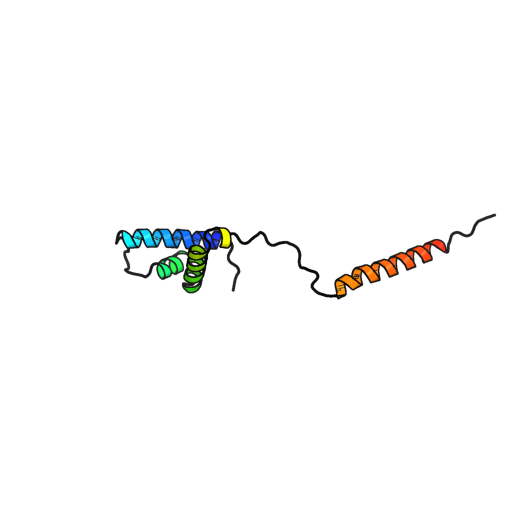33.757 1.00 68.50 77 SER A O 1
ATOM 603 N N . HIS A 1 78 ? 12.627 -13.261 -33.932 1.00 65.56 78 HIS A N 1
ATOM 604 C CA . HIS A 1 78 ? 13.619 -13.561 -34.972 1.00 65.56 78 HIS A CA 1
ATOM 605 C C . HIS A 1 78 ? 13.478 -12.690 -36.242 1.00 65.56 78 HIS A C 1
ATOM 607 O O . HIS A 1 78 ? 14.421 -12.507 -37.004 1.00 65.56 78 HIS A O 1
ATOM 613 N N . VAL A 1 79 ? 12.305 -12.084 -36.459 1.00 69.38 79 VAL A N 1
ATOM 614 C CA . VAL A 1 79 ? 12.029 -11.180 -37.586 1.00 69.38 79 VAL A CA 1
ATOM 615 C C . VAL A 1 79 ? 12.878 -9.900 -37.537 1.00 69.38 79 VAL A C 1
ATOM 617 O O . VAL A 1 79 ? 13.187 -9.339 -38.585 1.00 69.38 79 VAL A O 1
ATOM 620 N N . GLN A 1 80 ? 13.304 -9.438 -36.354 1.00 68.44 80 GLN A N 1
ATOM 621 C CA . GLN A 1 80 ? 14.220 -8.291 -36.257 1.00 68.44 80 GLN A CA 1
ATOM 622 C C . GLN A 1 80 ? 15.659 -8.640 -36.657 1.00 68.44 80 GLN A C 1
ATOM 624 O O . GLN A 1 80 ? 16.334 -7.785 -37.226 1.00 68.44 80 GLN A O 1
ATOM 629 N N . ASP A 1 81 ? 16.101 -9.885 -36.465 1.00 69.31 81 ASP A N 1
ATOM 630 C CA . ASP A 1 81 ? 17.396 -10.347 -36.987 1.00 69.31 81 ASP A CA 1
ATOM 631 C C . ASP A 1 81 ? 17.372 -10.351 -38.524 1.00 69.31 81 ASP A C 1
ATOM 633 O O . ASP A 1 81 ? 18.309 -9.904 -39.189 1.00 69.31 81 ASP A O 1
ATOM 637 N N . LEU A 1 82 ? 16.233 -10.760 -39.098 1.00 81.06 82 LEU A N 1
ATOM 638 C CA . LEU A 1 82 ? 16.003 -10.732 -40.542 1.00 81.06 82 LEU A CA 1
ATOM 639 C C . LEU A 1 82 ? 15.966 -9.305 -41.109 1.00 81.06 82 LEU A C 1
ATOM 641 O O . LEU A 1 82 ? 16.320 -9.109 -42.268 1.00 81.06 82 LEU A O 1
ATOM 645 N N . HIS A 1 83 ? 15.595 -8.293 -40.319 1.00 81.19 83 HIS A N 1
ATOM 646 C CA . HIS A 1 83 ? 15.581 -6.900 -40.776 1.00 81.19 83 HIS A CA 1
ATOM 647 C C . HIS A 1 83 ? 16.981 -6.404 -41.172 1.00 81.19 83 HIS A C 1
ATOM 649 O O . HIS A 1 83 ? 17.131 -5.757 -42.212 1.00 81.19 83 HIS A O 1
ATOM 655 N N . GLY A 1 84 ? 18.010 -6.721 -40.375 1.00 81.31 84 GLY A N 1
ATOM 656 C CA . GLY A 1 84 ? 19.401 -6.392 -40.709 1.00 81.31 84 GLY A CA 1
ATOM 657 C C . GLY A 1 84 ? 19.839 -7.077 -42.003 1.00 81.31 84 GLY A C 1
ATOM 658 O O . GLY A 1 84 ? 20.261 -6.414 -42.948 1.00 81.31 84 GLY A O 1
ATOM 659 N N . TYR A 1 85 ? 19.592 -8.385 -42.087 1.00 83.12 85 TYR A N 1
ATOM 660 C CA . TYR A 1 85 ? 19.914 -9.202 -43.257 1.00 83.12 85 TYR A CA 1
ATOM 661 C C . TYR A 1 85 ? 19.246 -8.701 -44.553 1.00 83.12 85 TYR A C 1
ATOM 663 O O . TYR A 1 85 ? 19.899 -8.551 -45.585 1.00 83.12 85 TYR A O 1
ATOM 671 N N . ILE A 1 86 ? 17.950 -8.372 -44.505 1.00 86.00 86 ILE A N 1
ATOM 672 C CA . ILE A 1 86 ? 17.202 -7.845 -45.658 1.00 86.00 86 ILE A CA 1
ATOM 673 C C . ILE A 1 86 ? 17.728 -6.462 -46.069 1.00 86.00 86 ILE A C 1
ATOM 675 O O . ILE A 1 86 ? 17.852 -6.176 -47.262 1.00 86.00 86 ILE A O 1
ATOM 679 N N . THR A 1 87 ? 18.059 -5.605 -45.099 1.00 87.62 87 THR A N 1
ATOM 680 C CA . THR A 1 87 ? 18.594 -4.261 -45.368 1.00 87.62 87 THR A CA 1
ATOM 681 C C . THR A 1 87 ? 19.927 -4.331 -46.109 1.00 87.62 87 THR A C 1
ATOM 683 O O . THR A 1 87 ? 20.137 -3.575 -47.063 1.00 87.62 87 THR A O 1
ATOM 686 N N . ASP A 1 88 ? 20.799 -5.258 -45.719 1.00 88.62 88 ASP A N 1
ATOM 687 C CA . ASP A 1 88 ? 22.102 -5.445 -46.352 1.00 88.62 88 ASP A CA 1
ATOM 688 C C . ASP A 1 88 ? 21.967 -5.962 -47.790 1.00 88.62 88 ASP A C 1
ATOM 690 O O . ASP A 1 88 ? 22.599 -5.410 -48.694 1.00 88.62 88 ASP A O 1
ATOM 694 N N . ILE A 1 89 ? 21.058 -6.914 -48.043 1.00 90.00 89 ILE A N 1
ATOM 695 C CA . ILE A 1 89 ? 20.747 -7.390 -49.404 1.00 90.00 89 ILE A CA 1
ATOM 696 C C . ILE A 1 89 ? 20.251 -6.243 -50.294 1.00 90.00 89 ILE A C 1
ATOM 698 O O . ILE A 1 89 ? 20.687 -6.092 -51.438 1.00 90.00 89 ILE A O 1
ATOM 702 N N . ILE A 1 90 ? 19.331 -5.415 -49.789 1.00 89.44 90 ILE A N 1
ATOM 703 C CA . ILE A 1 90 ? 18.787 -4.282 -50.551 1.00 89.44 90 ILE A CA 1
ATOM 704 C C . ILE A 1 90 ? 19.887 -3.254 -50.842 1.00 89.44 90 ILE A C 1
ATOM 706 O O . ILE A 1 90 ? 19.965 -2.730 -51.958 1.00 89.44 90 ILE A O 1
ATOM 710 N N . ARG A 1 91 ? 20.748 -2.962 -49.860 1.00 86.81 91 ARG A N 1
ATOM 711 C CA . ARG A 1 91 ? 21.855 -2.012 -50.010 1.00 86.81 91 ARG A CA 1
ATOM 712 C C . ARG A 1 91 ? 22.860 -2.493 -51.051 1.00 86.81 91 ARG A C 1
ATOM 714 O O . ARG A 1 91 ? 23.192 -1.716 -51.944 1.00 86.81 91 ARG A O 1
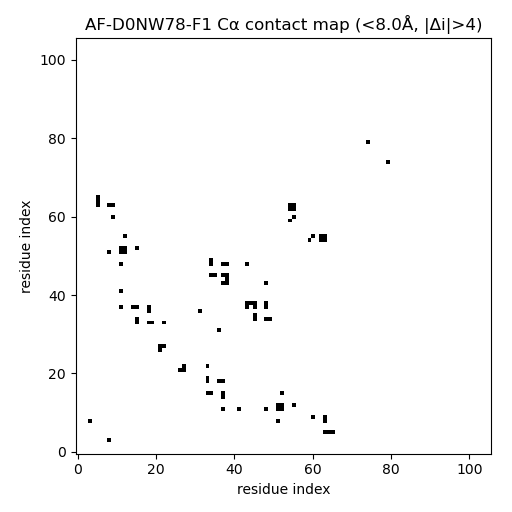ATOM 721 N N . ASP A 1 92 ? 23.288 -3.749 -50.983 1.00 85.44 92 ASP A N 1
ATOM 722 C CA . ASP A 1 92 ? 24.226 -4.336 -51.943 1.00 85.44 92 ASP A CA 1
ATOM 723 C C . ASP A 1 92 ? 23.670 -4.308 -53.376 1.00 85.44 92 ASP A C 1
ATOM 725 O O . ASP A 1 92 ? 24.321 -3.838 -54.315 1.00 85.44 92 ASP A O 1
ATOM 729 N N . ARG A 1 93 ? 22.393 -4.673 -53.540 1.00 80.69 93 ARG A N 1
ATOM 730 C CA . ARG A 1 93 ? 21.720 -4.638 -54.844 1.00 80.69 93 ARG A CA 1
ATOM 731 C C . ARG A 1 93 ? 21.605 -3.220 -55.404 1.00 80.69 93 ARG A C 1
ATOM 733 O O . ARG A 1 93 ? 21.807 -3.009 -56.600 1.00 80.69 93 ARG A O 1
ATOM 740 N N . ASN A 1 94 ? 21.313 -2.234 -54.557 1.00 78.19 94 ASN A N 1
ATOM 741 C CA . ASN A 1 94 ? 21.255 -0.827 -54.954 1.00 78.19 94 ASN A CA 1
ATOM 742 C C . ASN A 1 94 ? 22.639 -0.251 -55.297 1.00 78.19 94 ASN A C 1
ATOM 744 O O . ASN A 1 94 ? 22.747 0.551 -56.226 1.00 78.19 94 ASN A O 1
ATOM 748 N N . LEU A 1 95 ? 23.699 -0.669 -54.598 1.00 74.75 95 LEU A N 1
ATOM 749 C CA . LEU A 1 95 ? 25.080 -0.280 -54.902 1.00 74.75 95 LEU A CA 1
ATOM 750 C C . LEU A 1 95 ? 25.542 -0.869 -56.237 1.00 74.75 95 LEU A C 1
ATOM 752 O O . LEU A 1 95 ? 26.083 -0.147 -57.074 1.00 74.75 95 LEU A O 1
ATOM 756 N N . SER A 1 96 ? 25.246 -2.144 -56.475 1.00 67.62 96 SER A N 1
ATOM 757 C CA . SER A 1 96 ? 25.516 -2.831 -57.739 1.00 67.62 96 SER A CA 1
ATOM 758 C C . SER A 1 96 ? 24.757 -2.198 -58.912 1.00 67.62 96 SER A C 1
ATOM 760 O O . SER A 1 96 ? 25.320 -2.001 -59.986 1.00 67.62 96 SER A O 1
ATOM 762 N N . LYS A 1 97 ? 23.509 -1.759 -58.695 1.00 64.25 97 LYS A N 1
ATOM 763 C CA . LYS A 1 97 ? 22.710 -1.049 -59.708 1.00 64.25 97 LYS A CA 1
ATOM 764 C C . LYS A 1 97 ? 23.260 0.344 -60.047 1.00 64.25 97 LYS A C 1
ATOM 766 O O . LYS A 1 97 ? 23.141 0.782 -61.186 1.00 64.25 97 LYS A O 1
ATOM 771 N N . ARG A 1 98 ? 23.898 1.030 -59.089 1.00 58.69 98 ARG A N 1
ATOM 772 C CA . ARG A 1 98 ? 24.542 2.344 -59.298 1.00 58.69 98 ARG A CA 1
ATOM 773 C C . ARG A 1 98 ? 25.886 2.270 -60.027 1.00 58.69 98 ARG A C 1
ATOM 775 O O . ARG A 1 98 ? 26.313 3.273 -60.586 1.00 58.69 98 ARG A O 1
ATOM 782 N N . ARG A 1 99 ? 26.543 1.107 -60.052 1.00 57.25 99 ARG A N 1
ATOM 783 C CA . ARG A 1 99 ? 27.818 0.903 -60.765 1.00 57.25 99 ARG A CA 1
ATOM 784 C C . ARG A 1 99 ? 27.649 0.591 -62.259 1.00 57.25 99 ARG A C 1
ATOM 786 O O . ARG A 1 99 ? 28.637 0.560 -62.979 1.00 57.25 99 ARG A O 1
ATOM 793 N N . GLY A 1 100 ? 26.416 0.396 -62.734 1.00 55.88 100 GLY A N 1
ATOM 794 C CA . GLY A 1 100 ? 26.118 0.032 -64.124 1.00 55.88 100 GLY A CA 1
ATOM 795 C C . GLY A 1 100 ? 25.937 1.192 -65.114 1.00 55.88 100 GLY A C 1
ATOM 796 O O . GLY A 1 100 ? 25.657 0.922 -66.275 1.00 55.88 100 GLY A O 1
ATOM 797 N N . THR A 1 101 ? 26.052 2.465 -64.706 1.00 57.75 101 THR A N 1
ATOM 798 C CA . THR A 1 101 ? 25.733 3.614 -65.589 1.00 57.75 101 THR A CA 1
ATOM 799 C C . THR A 1 101 ? 26.828 4.675 -65.714 1.00 57.75 101 THR A C 1
ATOM 801 O O . THR A 1 101 ? 26.528 5.831 -66.002 1.00 57.75 101 THR A O 1
ATOM 804 N N . SER A 1 102 ? 28.101 4.319 -65.549 1.00 58.62 102 SER A N 1
ATOM 805 C CA . SER A 1 102 ? 29.208 5.177 -65.994 1.00 58.62 102 SER A CA 1
ATOM 806 C C . SER A 1 102 ? 30.021 4.457 -67.066 1.00 58.62 102 SER A C 1
ATOM 808 O O . SER A 1 102 ? 31.043 3.839 -66.776 1.00 58.62 102 SER A O 1
ATOM 810 N N . ALA A 1 103 ? 29.537 4.511 -68.309 1.00 58.72 103 ALA A N 1
ATOM 811 C CA . ALA A 1 103 ? 30.356 4.197 -69.474 1.00 58.72 103 ALA A CA 1
ATOM 812 C C . ALA A 1 103 ? 31.413 5.307 -69.662 1.00 58.72 103 ALA A C 1
ATOM 814 O O . ALA A 1 103 ? 31.062 6.487 -69.539 1.00 58.72 103 ALA A O 1
ATOM 815 N N . PRO A 1 104 ? 32.685 4.975 -69.945 1.00 55.59 104 PRO A N 1
ATOM 816 C CA . PRO A 1 104 ? 33.705 5.974 -70.223 1.00 55.59 104 PRO A CA 1
ATOM 817 C C . PRO A 1 104 ? 33.434 6.592 -71.599 1.00 55.59 104 PRO A C 1
ATOM 819 O O . PRO A 1 104 ? 33.292 5.879 -72.592 1.00 55.59 104 PRO A O 1
ATOM 822 N N . LYS A 1 105 ? 33.333 7.922 -71.655 1.00 49.81 105 LYS A N 1
ATOM 823 C CA . LYS A 1 105 ? 33.366 8.656 -72.923 1.00 49.81 105 LYS A CA 1
ATOM 824 C C . LYS A 1 105 ? 34.834 8.821 -73.321 1.00 49.81 105 LYS A C 1
ATOM 826 O O . LYS A 1 105 ? 35.575 9.464 -72.579 1.00 49.81 105 LYS A O 1
ATOM 831 N N . TYR A 1 106 ? 35.221 8.184 -74.426 1.00 54.72 106 TYR A N 1
ATOM 832 C CA . TYR A 1 106 ? 36.401 8.562 -75.206 1.00 54.72 106 TYR A CA 1
ATOM 833 C C . TYR A 1 106 ? 36.143 9.894 -75.911 1.00 54.72 106 TYR A C 1
ATOM 835 O O . TYR A 1 106 ? 34.976 10.113 -76.318 1.00 54.72 106 TYR A O 1
#

Organism: Phytophthora infestans (strain T30-4) (NCBI:txid403677)

Solvent-accessible surface area (backbone atoms only — not comparable to full-atom values): 6501 Å² total; per-residue (Å²): 131,87,85,74,52,42,66,59,49,49,51,52,47,52,46,42,53,51,45,48,53,38,48,73,69,66,65,52,92,74,81,66,58,52,55,57,53,42,15,66,75,68,76,47,56,46,68,56,50,53,52,50,47,51,50,35,76,75,57,41,69,66,70,44,52,62,72,76,79,73,91,60,80,69,80,90,47,75,66,60,63,48,48,56,56,54,50,50,54,53,48,52,53,52,52,57,60,64,68,73,76,74,80,84,83,130

Secondary structure (DSSP, 8-state):
-----HHHHHHHHHHHHHHHHHHHTT--SS---HHHHHHHHHT--HHHHHHHHHHHHHHGGGGTSPPP--S-----STHHHHHHHHHHHHHHHHHHHHTTS-----

Sequence (106 aa):
MAHRTSQEKLLIVHAHRYFLAEARQRLS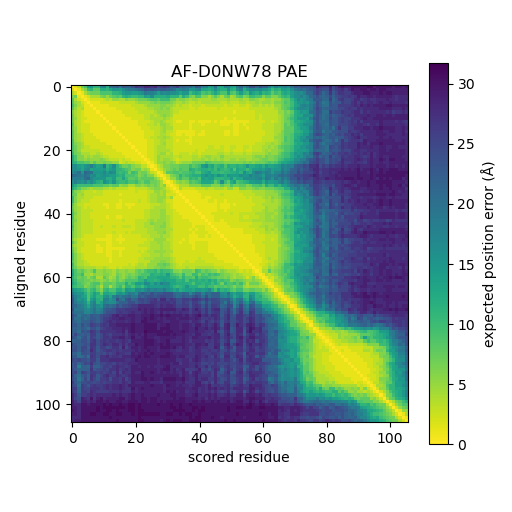PLGRAVRQRVAECLAVSEDLVARVVAAYNKHGEADLEAPPSKRGCPPRSHVQDLHGYITDIIRDRNLSKRRGTSAPKY

Nearest PDB structures (foldseek):
  8rkv-assembly1_R  TM=4.244E-01  e=5.068E-01  Scytonema hofmannii
  2dmn-assembly1_A  TM=4.249E-01  e=2.942E+00  Homo sapiens
  1hlv-assembly1_A  TM=3.083E-01  e=5.606E+00  Homo sapiens
  9fia-assembly1_BK  TM=3.584E-01  e=6.684E+00  Toxoplasma gondii